Protein AF-A0A9D4E885-F1 (afdb_monomer_lite)

Foldseek 3Di:
DDCVPDPVSVVVVCVVCVVCVVVVVVVVVVVVVVVVVCCVDPVVDLPDDDDPVVDDPPPDDSDDPVPVVVVVVVVVQVVVCVVPVPDRPQVVVQVVLVVVVFPKDKDKDWDDDPPCPPPRDTDIDIDMDTHDDVVSVDVPDDDD

Radius of gyration: 29.97 Å; chains: 1; bounding box: 70×37×79 Å

Secondary structure (DSSP, 8-state):
--TTT-HHHHHHHHHHHHHTHHHHHHHHHHHHHHHHHHTTSTTTS-S----TTSS-TTS--SS---HHHHHHHHHHHHHHHHH-SSS--HHHHHHHHHHTT-EEEEEEEEEPPSSTTSTT--EEEEEEEEE--HHHH-TTS---

Structure (mmCIF, N/CA/C/O backbone):
data_AF-A0A9D4E885-F1
#
_entry.id   AF-A0A9D4E885-F1
#
loop_
_atom_site.group_PDB
_atom_site.id
_atom_site.type_symbol
_atom_site.label_atom_id
_atom_site.label_alt_id
_atom_site.label_comp_id
_atom_site.label_asym_id
_atom_site.label_entity_id
_atom_site.label_seq_id
_atom_site.pdbx_PDB_ins_code
_atom_site.Cartn_x
_atom_site.Cartn_y
_atom_site.Cartn_z
_atom_site.occupancy
_atom_site.B_iso_or_equiv
_atom_site.auth_seq_id
_atom_site.auth_comp_id
_atom_site.auth_asym_id
_atom_site.auth_atom_id
_atom_site.pdbx_PDB_model_num
ATOM 1 N N . MET A 1 1 ? 22.855 8.456 -45.609 1.00 49.62 1 MET A N 1
ATOM 2 C CA . MET A 1 1 ? 23.433 7.135 -45.949 1.00 49.62 1 MET A CA 1
ATOM 3 C C . MET A 1 1 ? 23.927 6.495 -44.665 1.00 49.62 1 MET A C 1
ATOM 5 O O . MET A 1 1 ? 24.791 7.067 -44.014 1.00 49.62 1 MET A O 1
ATOM 9 N N . GLY A 1 2 ? 23.290 5.406 -44.233 1.00 62.31 2 GLY A N 1
ATOM 10 C CA . GLY A 1 2 ? 23.503 4.833 -42.904 1.00 62.31 2 GLY A CA 1
ATOM 11 C C . GLY A 1 2 ? 24.880 4.194 -42.749 1.00 62.31 2 GLY A C 1
ATOM 12 O O . GLY A 1 2 ? 25.395 3.577 -43.680 1.00 62.31 2 GLY A O 1
ATOM 13 N N . ILE A 1 3 ? 25.441 4.292 -41.545 1.00 59.59 3 ILE A N 1
ATOM 14 C CA . ILE A 1 3 ? 26.719 3.685 -41.138 1.00 59.59 3 ILE A CA 1
ATOM 15 C C . ILE A 1 3 ? 26.777 2.160 -41.386 1.00 59.59 3 ILE A C 1
ATOM 17 O O . ILE A 1 3 ? 27.858 1.586 -41.474 1.00 59.59 3 ILE A O 1
ATOM 21 N N . LEU A 1 4 ? 25.613 1.525 -41.572 1.00 60.81 4 LEU A N 1
ATOM 22 C CA . LEU A 1 4 ? 25.438 0.100 -41.865 1.00 60.81 4 LEU A CA 1
ATOM 2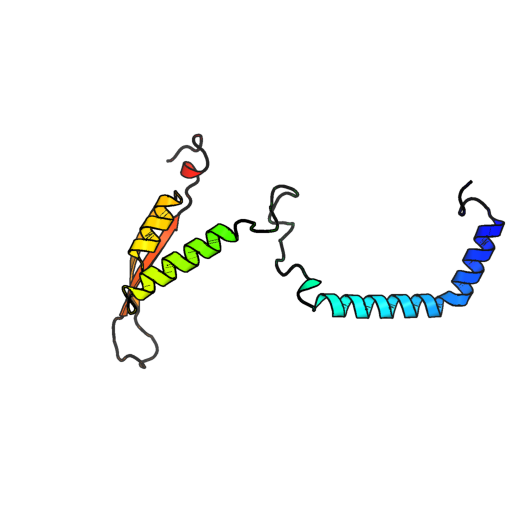3 C C . LEU A 1 4 ? 25.320 -0.240 -43.369 1.00 60.81 4 LEU A C 1
ATOM 25 O O . LEU A 1 4 ? 25.423 -1.412 -43.719 1.00 60.81 4 LEU A O 1
ATOM 29 N N . SER A 1 5 ? 25.141 0.741 -44.267 1.00 73.00 5 SER A N 1
ATOM 30 C CA . SER A 1 5 ? 25.033 0.505 -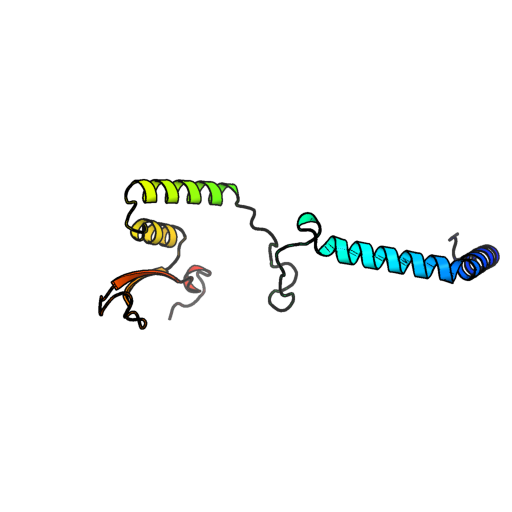45.725 1.00 73.00 5 SER A CA 1
ATOM 31 C C . SER A 1 5 ? 26.381 0.425 -46.448 1.00 73.00 5 SER A C 1
ATOM 33 O O . SER A 1 5 ? 26.426 -0.057 -47.576 1.00 73.00 5 SER A O 1
ATOM 35 N N . ASN A 1 6 ? 27.478 0.893 -45.841 1.00 76.56 6 ASN A N 1
ATOM 36 C CA . ASN A 1 6 ? 28.789 0.934 -46.495 1.00 76.56 6 ASN A CA 1
ATOM 37 C C . ASN A 1 6 ? 29.616 -0.334 -46.193 1.00 76.56 6 ASN A C 1
ATOM 39 O O . ASN A 1 6 ? 29.998 -0.551 -45.038 1.00 76.56 6 ASN A O 1
ATOM 43 N N . PRO A 1 7 ? 29.974 -1.149 -47.206 1.00 74.69 7 PRO A N 1
ATOM 44 C CA . PRO A 1 7 ? 30.640 -2.440 -47.002 1.00 74.69 7 PRO A CA 1
ATOM 45 C C . PRO A 1 7 ? 32.051 -2.305 -46.408 1.00 74.69 7 PRO A C 1
ATOM 47 O O . PRO A 1 7 ? 32.437 -3.110 -45.564 1.00 74.69 7 PRO A O 1
ATOM 50 N N . LYS A 1 8 ? 32.791 -1.248 -46.772 1.00 73.69 8 LYS A N 1
ATOM 51 C CA . LYS A 1 8 ? 34.136 -0.968 -46.235 1.00 73.69 8 LYS A CA 1
ATOM 52 C C . LYS A 1 8 ? 34.098 -0.581 -44.753 1.00 73.69 8 LYS A C 1
ATOM 54 O O . LYS A 1 8 ? 34.865 -1.104 -43.953 1.00 73.69 8 LYS A O 1
ATOM 59 N N . SER A 1 9 ? 33.166 0.292 -44.366 1.00 71.44 9 SER A N 1
ATOM 60 C CA . SER A 1 9 ? 32.973 0.693 -42.965 1.00 71.44 9 SER A CA 1
ATOM 61 C C . SER A 1 9 ? 32.504 -0.479 -42.099 1.00 71.44 9 SER A C 1
ATOM 63 O O . SER A 1 9 ? 32.964 -0.627 -40.970 1.00 71.44 9 SER A O 1
ATOM 65 N N . ARG A 1 10 ? 31.653 -1.361 -42.643 1.00 76.88 10 ARG A N 1
ATOM 66 C CA . ARG A 1 10 ? 31.194 -2.583 -41.970 1.00 76.88 10 ARG A CA 1
ATOM 67 C C . ARG A 1 10 ? 32.339 -3.552 -41.682 1.00 76.88 10 ARG A C 1
ATOM 69 O O . ARG A 1 10 ? 32.421 -4.051 -40.565 1.00 76.88 10 ARG A O 1
ATOM 76 N N . GLN A 1 11 ? 33.219 -3.802 -42.651 1.00 76.81 11 GLN A N 1
ATOM 77 C CA . GLN A 1 11 ? 34.365 -4.700 -42.461 1.00 76.81 11 GLN A CA 1
ATOM 78 C C . GLN A 1 11 ? 35.280 -4.219 -41.330 1.00 76.81 11 GLN A C 1
ATOM 80 O O . GLN A 1 11 ? 35.613 -5.009 -40.456 1.00 76.81 11 GLN A O 1
ATOM 85 N N . LEU A 1 12 ? 35.582 -2.918 -41.270 1.00 77.00 12 LEU A N 1
ATOM 86 C CA . LEU A 1 12 ? 36.407 -2.343 -40.200 1.00 77.00 12 LEU A CA 1
ATOM 87 C C . LEU A 1 12 ? 35.767 -2.476 -38.808 1.00 77.00 12 LEU A C 1
ATOM 89 O O . LEU A 1 12 ? 36.473 -2.699 -37.825 1.00 77.00 12 LEU A O 1
ATOM 93 N N . ILE A 1 13 ? 34.441 -2.335 -38.705 1.00 80.06 13 ILE A N 1
ATOM 94 C CA . ILE A 1 13 ? 33.713 -2.515 -37.439 1.00 80.06 13 ILE A CA 1
ATOM 95 C C . ILE A 1 13 ? 33.715 -3.988 -37.036 1.00 80.06 13 ILE A C 1
ATOM 97 O O . ILE A 1 13 ? 34.037 -4.298 -35.894 1.00 80.06 13 ILE A O 1
ATOM 101 N N . VAL A 1 14 ? 33.401 -4.893 -37.965 1.00 82.00 14 VAL A N 1
ATOM 102 C CA . VAL A 1 14 ? 33.377 -6.340 -37.707 1.00 82.00 14 VAL A CA 1
ATOM 103 C C . VAL A 1 14 ? 34.759 -6.837 -37.296 1.00 82.00 14 VAL A C 1
ATOM 105 O O . VAL A 1 14 ? 34.869 -7.593 -36.339 1.00 82.00 14 VAL A O 1
ATOM 108 N N . GLU A 1 15 ? 35.818 -6.370 -37.951 1.00 81.94 15 GLU A N 1
ATOM 109 C CA . GLU A 1 15 ? 37.187 -6.763 -37.625 1.00 81.94 15 GLU A CA 1
ATOM 110 C C . GLU A 1 15 ? 37.612 -6.250 -36.241 1.00 81.94 15 GLU A C 1
ATOM 112 O O . GLU A 1 15 ? 38.185 -6.999 -35.448 1.00 81.94 15 GLU A O 1
ATOM 117 N N . LYS A 1 16 ? 37.264 -5.001 -35.895 1.00 81.56 16 LYS A N 1
ATOM 118 C CA . LYS A 1 16 ? 37.514 -4.450 -34.553 1.00 81.56 16 LYS A CA 1
ATOM 119 C C . LYS A 1 16 ? 36.703 -5.172 -33.475 1.00 81.56 16 LYS A C 1
ATOM 121 O O . LYS A 1 16 ? 37.271 -5.554 -32.457 1.00 81.56 16 LYS A O 1
ATOM 126 N N . VAL A 1 17 ? 35.409 -5.401 -33.690 1.00 84.38 17 VAL A N 1
ATOM 127 C CA . VAL A 1 17 ? 34.547 -6.125 -32.739 1.00 84.38 17 VAL A CA 1
ATOM 128 C C . VAL A 1 17 ? 35.023 -7.566 -32.571 1.00 84.38 17 VAL A C 1
ATOM 130 O O . VAL A 1 17 ? 35.135 -8.034 -31.445 1.00 84.38 17 VAL A O 1
ATOM 133 N N . SER A 1 18 ? 35.396 -8.245 -33.659 1.00 82.56 18 SER A N 1
ATOM 134 C CA . SER A 1 18 ? 35.938 -9.606 -33.607 1.00 82.56 18 SER A CA 1
ATOM 135 C C . SER A 1 18 ? 37.272 -9.667 -32.863 1.00 82.56 18 SER A C 1
ATOM 137 O O . SER A 1 18 ? 37.515 -10.627 -32.135 1.00 82.56 18 SER A O 1
ATOM 139 N N . ARG A 1 19 ? 38.131 -8.649 -33.006 1.00 86.94 19 ARG A N 1
ATOM 140 C CA . ARG A 1 19 ? 39.419 -8.572 -32.302 1.00 86.94 19 ARG A CA 1
ATOM 141 C C . ARG A 1 19 ? 39.248 -8.390 -30.792 1.00 86.94 19 ARG A C 1
ATOM 143 O O . ARG A 1 19 ? 40.009 -8.968 -30.024 1.00 86.94 19 ARG A O 1
ATOM 150 N N . TYR A 1 20 ? 38.253 -7.611 -30.369 1.00 89.25 20 TYR A N 1
ATOM 151 C CA . TYR A 1 20 ? 37.980 -7.323 -28.955 1.00 89.25 20 TYR A CA 1
ATOM 152 C C . TYR A 1 20 ? 36.824 -8.148 -28.368 1.00 89.25 20 TYR A C 1
ATOM 154 O O . TYR A 1 20 ? 36.404 -7.886 -27.242 1.00 89.25 20 TYR A O 1
ATOM 162 N N . ASN A 1 21 ? 36.337 -9.162 -29.090 1.00 88.75 21 ASN A N 1
ATOM 163 C CA . ASN A 1 21 ? 35.140 -9.930 -28.742 1.00 88.75 21 ASN A CA 1
ATOM 164 C C . ASN A 1 21 ? 35.189 -10.495 -27.316 1.00 88.75 21 ASN A C 1
ATOM 166 O O . ASN A 1 21 ? 34.280 -10.270 -26.527 1.00 88.75 21 ASN A O 1
ATOM 170 N N . ASN A 1 22 ? 36.291 -11.153 -26.947 1.00 87.44 22 ASN A N 1
ATOM 171 C CA . ASN A 1 22 ? 36.421 -11.775 -25.626 1.00 87.44 22 ASN A CA 1
ATOM 172 C C . ASN A 1 22 ? 36.383 -10.742 -24.488 1.00 87.44 22 ASN A C 1
ATOM 174 O O . ASN A 1 22 ? 35.780 -10.990 -23.446 1.00 87.44 22 ASN A O 1
ATOM 178 N N . ILE A 1 23 ? 36.989 -9.569 -24.699 1.00 91.38 23 ILE A N 1
ATOM 179 C CA . ILE A 1 23 ? 36.983 -8.472 -23.722 1.00 91.38 23 ILE A CA 1
ATOM 180 C C . ILE A 1 23 ? 35.578 -7.873 -23.623 1.00 91.38 23 ILE A C 1
ATOM 182 O O . ILE A 1 23 ? 35.102 -7.615 -22.520 1.00 91.38 23 ILE A O 1
ATOM 186 N N . LEU A 1 24 ? 34.894 -7.704 -24.757 1.00 90.38 24 LEU A N 1
ATOM 187 C CA . LEU A 1 24 ? 33.527 -7.192 -24.808 1.00 90.38 24 LEU A CA 1
ATOM 188 C C . LEU A 1 24 ? 32.552 -8.138 -24.090 1.00 90.38 24 LEU A C 1
ATOM 190 O O . LEU A 1 24 ? 31.779 -7.690 -23.249 1.00 90.38 24 LEU A O 1
ATOM 194 N N . CYS A 1 25 ? 32.631 -9.444 -24.359 1.00 89.94 25 CYS A N 1
ATOM 195 C CA . CYS A 1 25 ? 31.817 -10.456 -23.685 1.00 89.94 25 CYS A CA 1
ATOM 196 C C . CYS A 1 25 ? 32.065 -10.470 -22.173 1.00 89.94 25 CYS A C 1
ATOM 198 O O . CYS A 1 25 ? 31.106 -10.467 -21.403 1.00 89.94 25 CYS A O 1
ATOM 200 N N . GLY A 1 26 ? 33.332 -10.434 -21.743 1.00 94.12 26 GLY A N 1
ATOM 201 C CA . GLY A 1 26 ? 33.680 -10.363 -20.323 1.00 94.12 26 GLY A CA 1
ATOM 202 C C . GLY A 1 26 ? 33.144 -9.096 -19.654 1.00 94.12 26 GLY A C 1
ATOM 203 O O . GLY A 1 26 ? 32.543 -9.171 -18.584 1.00 94.12 26 GLY A O 1
ATOM 204 N N . ALA A 1 27 ? 33.281 -7.941 -20.310 1.00 94.44 27 ALA A N 1
ATOM 205 C CA . ALA A 1 27 ? 32.752 -6.675 -19.811 1.00 94.44 27 ALA A CA 1
ATOM 206 C C . ALA A 1 27 ? 31.220 -6.699 -19.699 1.00 94.44 27 ALA A C 1
ATOM 208 O O . ALA A 1 27 ? 30.683 -6.340 -18.654 1.00 94.44 27 ALA A O 1
ATOM 209 N N . CYS A 1 28 ? 30.510 -7.175 -20.727 1.00 94.19 28 CYS A N 1
ATOM 210 C CA . CYS A 1 28 ? 29.053 -7.315 -20.695 1.00 94.19 28 CYS A CA 1
ATOM 211 C C . CYS A 1 28 ? 28.588 -8.267 -19.588 1.00 94.19 28 CYS A C 1
ATOM 213 O O . CYS A 1 28 ? 27.601 -7.975 -18.915 1.00 94.19 28 CYS A O 1
ATOM 215 N N . TYR A 1 29 ? 29.307 -9.370 -19.362 1.00 95.12 29 TYR A N 1
ATOM 216 C CA . TYR A 1 29 ? 28.999 -10.301 -18.280 1.00 95.12 29 TYR A CA 1
ATOM 217 C C . TYR A 1 29 ? 29.156 -9.640 -16.906 1.00 95.12 29 TYR A C 1
ATOM 219 O O . TYR A 1 29 ? 28.239 -9.691 -16.090 1.00 95.12 29 TYR A O 1
ATOM 227 N N . VAL A 1 30 ? 30.279 -8.955 -16.667 1.00 96.50 30 VAL A N 1
ATOM 228 C CA . VAL A 1 30 ? 30.528 -8.248 -15.400 1.00 96.50 30 VAL A CA 1
ATOM 229 C C . VAL A 1 30 ? 29.491 -7.148 -15.168 1.00 96.50 30 VAL A C 1
ATOM 231 O O . VAL A 1 30 ? 28.947 -7.051 -14.071 1.00 96.50 30 VAL A O 1
ATOM 234 N N . VAL A 1 31 ? 29.156 -6.365 -16.197 1.00 96.12 31 VAL A N 1
ATOM 235 C CA . VAL A 1 31 ? 28.095 -5.348 -16.119 1.00 96.12 31 VAL A CA 1
ATOM 236 C C . VAL A 1 31 ? 26.747 -5.988 -15.783 1.00 96.12 31 VAL A C 1
ATOM 238 O O . VAL A 1 31 ? 26.041 -5.481 -14.914 1.00 96.12 31 VAL A O 1
ATOM 241 N N . GLY A 1 32 ? 26.410 -7.121 -16.404 1.00 94.50 32 GLY A N 1
ATOM 242 C CA . GLY A 1 32 ? 25.193 -7.873 -16.100 1.00 94.50 32 GLY A CA 1
ATOM 243 C C . GLY A 1 32 ? 25.142 -8.363 -14.651 1.00 94.50 32 GLY A C 1
ATOM 244 O O . GLY A 1 32 ? 24.122 -8.196 -13.988 1.00 94.50 32 GLY A O 1
ATOM 245 N N . VAL A 1 33 ? 26.249 -8.896 -14.126 1.00 95.25 33 VAL A N 1
ATOM 246 C CA . VAL A 1 33 ? 26.348 -9.344 -12.725 1.00 95.25 33 VAL A CA 1
ATOM 247 C C . VAL A 1 33 ? 26.220 -8.169 -11.752 1.00 95.25 33 VAL A C 1
ATOM 249 O O . VAL A 1 33 ? 25.475 -8.264 -10.777 1.00 95.25 33 VAL A O 1
ATOM 252 N N . ILE A 1 34 ? 26.891 -7.045 -12.024 1.00 94.88 34 ILE A N 1
ATOM 253 C CA . ILE A 1 34 ? 26.780 -5.830 -11.203 1.00 94.88 34 ILE A CA 1
ATOM 254 C C . ILE A 1 34 ? 25.337 -5.320 -11.203 1.00 94.88 34 ILE A C 1
ATOM 256 O O . ILE A 1 34 ? 24.807 -4.984 -10.146 1.00 94.88 34 ILE A O 1
ATOM 260 N N . TRP A 1 35 ? 24.679 -5.301 -12.363 1.00 92.06 35 TRP A N 1
ATOM 261 C CA . TRP A 1 35 ? 23.285 -4.874 -12.472 1.00 92.06 35 TRP A CA 1
ATOM 262 C C . TRP A 1 35 ? 22.332 -5.821 -11.734 1.00 92.06 35 TRP A C 1
ATOM 264 O O . TRP A 1 35 ? 21.423 -5.376 -11.034 1.00 92.06 35 TRP A O 1
ATOM 274 N N . PHE A 1 36 ? 22.578 -7.129 -11.822 1.00 89.88 36 PHE A N 1
ATOM 275 C CA . PHE A 1 36 ? 21.830 -8.138 -11.077 1.00 89.88 36 PHE A CA 1
ATOM 276 C C . PHE A 1 36 ? 21.974 -7.958 -9.560 1.00 89.88 36 PHE A C 1
ATOM 278 O O . PHE A 1 36 ? 20.992 -8.040 -8.827 1.00 89.88 36 PHE A O 1
ATOM 285 N N . MET A 1 37 ? 23.175 -7.635 -9.079 1.00 89.00 37 MET A N 1
ATOM 286 C CA . MET A 1 37 ? 23.386 -7.283 -7.673 1.00 89.00 37 MET A CA 1
ATOM 287 C C . MET A 1 37 ? 22.718 -5.951 -7.301 1.00 89.00 37 MET A C 1
ATOM 289 O O . MET A 1 37 ? 22.159 -5.831 -6.211 1.00 89.00 37 MET A O 1
ATOM 293 N N . ALA A 1 38 ? 22.719 -4.963 -8.199 1.00 88.06 38 ALA A N 1
ATOM 294 C CA . ALA A 1 38 ? 22.068 -3.673 -7.975 1.00 88.06 38 ALA A CA 1
ATOM 295 C C . ALA A 1 38 ? 20.542 -3.799 -7.814 1.00 88.06 38 ALA A C 1
ATOM 297 O O . ALA A 1 38 ? 19.958 -3.057 -7.027 1.00 88.06 38 ALA A O 1
ATOM 298 N N . LEU A 1 39 ? 19.903 -4.780 -8.463 1.00 84.19 39 LEU A N 1
ATOM 299 C CA . LEU A 1 39 ? 18.477 -5.103 -8.286 1.00 84.19 39 LEU A CA 1
ATOM 300 C C . LEU A 1 39 ? 18.110 -5.548 -6.857 1.00 84.19 39 LEU A C 1
ATOM 302 O O . LEU A 1 39 ? 16.943 -5.473 -6.471 1.00 84.19 39 LEU A O 1
ATOM 306 N N . ALA A 1 40 ? 19.072 -5.983 -6.037 1.00 82.56 40 ALA A N 1
ATOM 307 C CA . ALA A 1 40 ? 18.825 -6.245 -4.616 1.00 82.56 40 ALA A CA 1
ATOM 308 C C . ALA A 1 40 ? 18.682 -4.948 -3.793 1.00 82.56 40 ALA A C 1
ATOM 310 O O . ALA A 1 40 ? 18.142 -4.963 -2.682 1.00 82.56 40 ALA A O 1
ATOM 311 N N . TYR A 1 41 ? 19.154 -3.810 -4.313 1.00 82.25 41 TYR A N 1
ATOM 312 C CA . TYR A 1 41 ? 19.075 -2.529 -3.627 1.00 82.25 41 TYR A CA 1
ATOM 313 C C . TYR A 1 41 ? 17.676 -1.917 -3.782 1.00 82.25 41 TYR A C 1
ATOM 315 O O . TYR A 1 41 ? 17.164 -1.717 -4.881 1.00 82.25 41 TYR A O 1
ATOM 323 N N . LYS A 1 42 ? 17.060 -1.578 -2.642 1.00 76.19 42 LYS A N 1
ATOM 324 C CA . LYS A 1 42 ? 15.660 -1.128 -2.533 1.00 76.19 42 LYS A CA 1
ATOM 325 C C . LYS A 1 42 ? 15.218 0.001 -3.485 1.00 76.19 42 LYS A C 1
ATOM 327 O O . LYS A 1 42 ? 14.053 -0.041 -3.858 1.00 76.19 42 LYS A O 1
ATOM 332 N N . PRO A 1 43 ? 16.029 1.015 -3.844 1.00 77.00 43 PRO A N 1
ATOM 333 C CA . PRO A 1 43 ? 15.599 2.048 -4.789 1.00 77.00 43 PRO A CA 1
ATOM 334 C C . PRO A 1 43 ? 15.719 1.641 -6.266 1.00 77.00 43 PRO A C 1
ATOM 336 O O . PRO A 1 43 ? 15.097 2.285 -7.100 1.00 77.00 43 PRO A O 1
ATOM 339 N N . PHE A 1 44 ? 16.474 0.587 -6.601 1.00 75.44 44 PHE A N 1
ATOM 340 C CA . PHE A 1 44 ? 16.547 0.043 -7.968 1.00 75.44 44 PHE A CA 1
ATOM 341 C C . PHE A 1 44 ? 15.540 -1.086 -8.216 1.00 75.44 44 PHE A C 1
ATOM 343 O O . PHE A 1 44 ? 15.492 -1.644 -9.309 1.00 75.44 44 PHE A O 1
ATOM 350 N N . ASN A 1 45 ? 14.726 -1.418 -7.212 1.00 74.19 45 ASN A N 1
ATOM 351 C CA . ASN A 1 45 ? 13.727 -2.470 -7.283 1.00 74.19 45 ASN A CA 1
ATOM 352 C C . ASN A 1 45 ? 12.341 -1.903 -6.957 1.00 74.19 45 ASN A C 1
ATOM 354 O O . ASN A 1 45 ? 12.139 -1.294 -5.903 1.00 74.19 45 ASN A O 1
ATOM 358 N N . ALA A 1 46 ? 11.375 -2.128 -7.846 1.00 66.06 46 ALA A N 1
ATOM 359 C CA . ALA A 1 46 ? 9.974 -1.905 -7.532 1.00 66.06 46 ALA A CA 1
ATOM 360 C C . ALA A 1 46 ? 9.556 -2.964 -6.499 1.00 66.06 46 ALA A C 1
ATOM 362 O O . ALA A 1 46 ? 9.310 -4.117 -6.832 1.00 66.06 46 ALA A O 1
ATOM 363 N N . LYS A 1 47 ? 9.511 -2.579 -5.217 1.00 63.69 47 LYS A N 1
ATOM 364 C CA . LYS A 1 47 ? 9.185 -3.466 -4.078 1.00 63.69 47 LYS A CA 1
ATOM 365 C C . LYS A 1 47 ? 7.870 -4.245 -4.245 1.00 63.69 47 LYS A C 1
ATOM 367 O O . LYS A 1 47 ? 7.640 -5.205 -3.516 1.00 63.69 47 LYS A O 1
ATOM 372 N N . THR A 1 48 ? 6.998 -3.798 -5.142 1.00 62.03 48 THR A N 1
ATOM 373 C CA . THR A 1 48 ? 5.689 -4.368 -5.441 1.00 62.03 48 THR A CA 1
ATOM 374 C C . THR A 1 48 ? 5.744 -5.159 -6.746 1.00 62.03 48 THR A C 1
ATOM 376 O O . THR A 1 48 ? 5.804 -4.599 -7.838 1.00 62.03 48 THR A O 1
ATOM 379 N N . TYR A 1 49 ? 5.705 -6.487 -6.632 1.00 62.78 49 TYR A N 1
ATOM 380 C CA . TYR A 1 49 ? 5.498 -7.370 -7.777 1.00 62.78 49 TYR A CA 1
ATOM 381 C C . TYR A 1 49 ? 4.007 -7.387 -8.140 1.00 62.78 49 TYR A C 1
ATOM 383 O O . TYR A 1 49 ? 3.181 -7.818 -7.333 1.00 62.78 49 TYR A O 1
ATOM 391 N N . PHE A 1 50 ? 3.665 -6.932 -9.347 1.00 58.50 50 PHE A N 1
ATOM 392 C CA . PHE A 1 50 ? 2.335 -7.119 -9.922 1.00 58.50 50 PHE A CA 1
ATOM 393 C C . PHE A 1 50 ? 2.333 -8.377 -10.783 1.00 58.50 50 PHE A C 1
ATOM 395 O O . PHE A 1 50 ? 3.160 -8.528 -11.679 1.00 58.50 50 PHE A O 1
ATOM 402 N N . SER A 1 51 ? 1.383 -9.273 -10.522 1.00 61.50 51 SER A N 1
ATOM 403 C CA . SER A 1 51 ? 1.131 -10.390 -11.425 1.00 61.50 51 SER A CA 1
ATOM 404 C C . SER A 1 51 ? 0.508 -9.845 -12.708 1.00 61.50 51 SER A C 1
ATOM 406 O O . SER A 1 51 ? -0.638 -9.396 -12.705 1.00 61.50 51 SER A O 1
ATOM 408 N N . GLU A 1 52 ? 1.254 -9.901 -13.807 1.00 62.47 52 GLU A N 1
ATOM 409 C CA . GLU A 1 52 ? 0.783 -9.543 -15.153 1.00 62.47 52 GLU A CA 1
ATOM 410 C C . GLU A 1 52 ? -0.424 -10.382 -15.609 1.00 62.47 52 GLU A C 1
ATOM 412 O O . GLU A 1 52 ? -1.202 -9.944 -16.448 1.00 62.47 52 GLU A O 1
ATOM 417 N N . ASN A 1 53 ? -0.629 -11.558 -15.002 1.00 63.56 53 ASN A N 1
ATOM 418 C CA . ASN A 1 53 ? -1.759 -12.448 -15.282 1.00 63.56 53 ASN A CA 1
ATOM 419 C C . ASN A 1 53 ? -3.001 -12.165 -14.423 1.00 63.56 53 ASN A C 1
ATOM 421 O O . ASN A 1 53 ? -4.032 -12.805 -14.619 1.00 63.56 53 ASN A O 1
ATOM 425 N N . ALA A 1 54 ? -2.921 -11.255 -13.450 1.00 61.38 54 ALA A N 1
ATOM 426 C CA . ALA A 1 54 ? -4.061 -10.918 -12.599 1.00 61.38 54 ALA A CA 1
ATOM 427 C C . ALA A 1 54 ? -4.884 -9.739 -13.144 1.00 61.38 54 ALA A C 1
ATOM 429 O O . ALA A 1 54 ? -6.008 -9.528 -12.689 1.00 61.38 54 ALA A O 1
ATOM 430 N N . LEU A 1 55 ? -4.335 -8.940 -14.069 1.00 59.50 55 LEU A N 1
ATOM 431 C CA . LEU A 1 55 ? -4.895 -7.641 -14.442 1.00 59.50 55 LEU A CA 1
ATOM 432 C C . LEU A 1 55 ? -4.679 -7.343 -15.935 1.00 59.50 55 LEU A C 1
ATOM 434 O O . LEU A 1 55 ? -3.612 -7.613 -16.477 1.00 59.50 55 LEU A O 1
ATOM 438 N N . LEU A 1 56 ? -5.681 -6.755 -16.604 1.00 59.88 56 LEU A N 1
ATOM 439 C CA . LEU A 1 56 ? -5.515 -6.271 -17.978 1.00 59.88 56 LEU A CA 1
ATOM 440 C C . LEU A 1 56 ? -4.481 -5.127 -18.002 1.00 59.88 56 LEU A C 1
ATOM 442 O O . LEU A 1 56 ? -4.563 -4.219 -17.164 1.00 59.88 56 LEU A O 1
ATOM 446 N N . PRO A 1 57 ? -3.540 -5.120 -18.963 1.00 56.91 57 PRO A N 1
ATOM 447 C CA . PRO A 1 57 ? -2.564 -4.044 -19.087 1.00 56.91 57 PRO A CA 1
ATOM 448 C C . PRO A 1 57 ? -3.281 -2.697 -19.265 1.00 56.91 57 PRO A C 1
ATOM 450 O O . PRO A 1 57 ? -4.128 -2.548 -20.143 1.00 56.91 57 PRO A O 1
ATOM 453 N N . GLY A 1 58 ? -2.952 -1.724 -18.410 1.00 62.84 58 GLY A N 1
ATOM 454 C CA . GLY A 1 58 ? -3.525 -0.371 -18.431 1.00 62.84 58 GLY A CA 1
ATOM 455 C C . GLY A 1 58 ? -4.707 -0.115 -17.486 1.00 62.84 58 GLY A C 1
ATOM 456 O O . GLY A 1 58 ? -5.173 1.018 -17.428 1.00 62.84 58 GLY A O 1
ATOM 457 N N . VAL A 1 59 ? -5.177 -1.112 -16.724 1.00 66.19 59 VAL A N 1
ATOM 458 C CA . VAL A 1 59 ? -6.298 -0.958 -15.760 1.00 66.19 59 VAL A CA 1
ATOM 459 C C . VAL A 1 59 ? -5.805 -0.809 -14.307 1.00 66.19 59 VAL A C 1
ATOM 461 O O . VAL A 1 59 ? -6.594 -0.768 -13.369 1.00 66.19 59 VAL A O 1
ATOM 464 N N . VAL A 1 60 ? -4.488 -0.736 -14.098 1.00 64.75 60 VAL A N 1
ATOM 465 C CA . VAL A 1 60 ? -3.868 -0.818 -12.768 1.00 64.75 60 VAL A CA 1
ATOM 466 C C . VAL A 1 60 ? -2.956 0.361 -12.535 1.00 64.75 60 VAL A C 1
ATOM 468 O O . VAL A 1 60 ? -2.044 0.618 -13.320 1.00 64.75 60 VAL A O 1
ATOM 471 N N . GLU A 1 61 ? -3.166 1.025 -11.410 1.00 65.94 61 GLU A N 1
ATOM 472 C CA . GLU A 1 61 ? -2.265 2.046 -10.913 1.00 65.94 61 GLU A CA 1
ATOM 473 C C . GLU A 1 61 ? -1.222 1.383 -10.002 1.00 65.94 61 GLU A C 1
ATOM 475 O O . GLU A 1 61 ? -1.555 0.706 -9.029 1.00 65.94 61 GLU A O 1
ATOM 480 N N . SER A 1 62 ? 0.060 1.504 -10.359 1.00 62.34 62 SER A N 1
ATOM 481 C CA . SER A 1 62 ? 1.158 0.790 -9.685 1.00 62.34 62 SER A CA 1
ATOM 482 C C . SER A 1 62 ? 1.539 1.381 -8.325 1.00 62.34 62 SER A C 1
ATOM 484 O O . SER A 1 62 ? 2.330 0.785 -7.590 1.00 62.34 62 SER A O 1
ATOM 486 N N . GLY A 1 63 ? 1.027 2.570 -8.013 1.00 65.75 63 GLY A N 1
ATOM 487 C CA . GLY A 1 63 ? 1.307 3.313 -6.794 1.00 65.75 63 GLY A CA 1
ATOM 488 C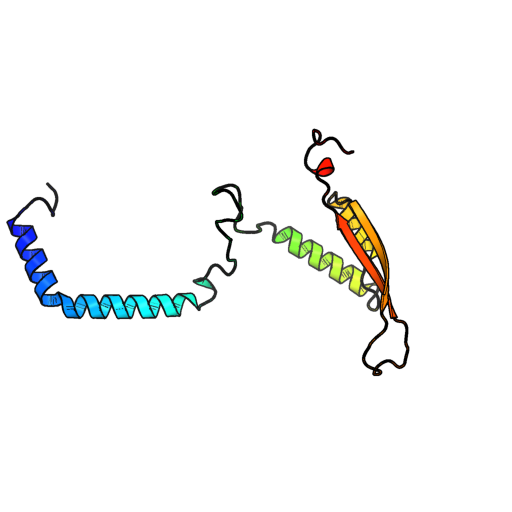 C . GLY A 1 63 ? 0.019 3.800 -6.148 1.00 65.75 63 GLY A C 1
ATOM 489 O O . GLY A 1 63 ? -0.963 4.083 -6.825 1.00 65.75 63 GLY A O 1
ATOM 490 N N . PHE A 1 64 ? 0.035 3.895 -4.824 1.00 68.56 64 PHE A N 1
ATOM 491 C CA . PHE A 1 64 ? -1.022 4.547 -4.069 1.00 68.56 64 PHE A CA 1
ATOM 492 C C . PHE A 1 64 ? -0.584 5.989 -3.808 1.00 68.56 64 PHE A C 1
ATOM 494 O O . PHE A 1 64 ? 0.384 6.206 -3.088 1.00 68.56 64 PHE A O 1
ATOM 501 N N . PHE A 1 65 ? -1.250 6.966 -4.426 1.00 65.00 65 PHE A N 1
ATOM 502 C CA . PHE A 1 65 ? -0.827 8.374 -4.387 1.00 65.00 65 PHE A CA 1
ATOM 503 C C . PHE A 1 65 ? -1.482 9.199 -3.262 1.00 65.00 65 PHE A C 1
ATOM 505 O O . PHE A 1 65 ? -1.200 10.387 -3.121 1.00 65.00 65 PHE A O 1
ATOM 512 N N . PHE A 1 66 ? -2.323 8.586 -2.424 1.00 66.81 66 PHE A N 1
ATOM 513 C CA . PHE A 1 66 ? -3.041 9.263 -1.336 1.00 66.81 66 PHE A CA 1
ATOM 514 C C . PHE A 1 66 ? -2.241 9.297 -0.016 1.00 66.81 66 PHE A C 1
ATOM 516 O O . PHE A 1 66 ? -2.771 9.012 1.057 1.00 66.81 66 PHE A O 1
ATOM 523 N N . ASP A 1 67 ? -0.955 9.658 -0.067 1.00 65.00 67 ASP A N 1
ATOM 524 C CA . ASP A 1 67 ? -0.079 9.719 1.123 1.00 65.00 67 ASP A CA 1
ATOM 525 C C . ASP A 1 67 ? -0.587 10.697 2.206 1.00 65.00 67 ASP A C 1
ATOM 527 O O . ASP A 1 67 ? -0.397 10.474 3.410 1.00 65.00 67 ASP A O 1
ATOM 531 N N . PHE A 1 68 ? -1.258 11.777 1.789 1.00 62.66 68 PHE A N 1
ATOM 532 C CA . PHE A 1 68 ? -1.843 12.765 2.701 1.00 62.66 68 PHE A CA 1
ATOM 533 C C . PHE A 1 68 ? -2.982 12.165 3.536 1.00 62.66 68 PHE A C 1
ATOM 535 O O . PHE A 1 68 ? -2.998 12.331 4.758 1.00 62.66 68 PHE A O 1
ATOM 542 N N . ASP A 1 69 ? -3.867 11.391 2.904 1.00 71.00 69 ASP A N 1
ATOM 543 C CA . ASP A 1 69 ? -4.980 10.731 3.591 1.00 71.00 69 ASP A CA 1
ATOM 544 C C . ASP A 1 69 ? -4.476 9.633 4.534 1.00 71.00 69 ASP A C 1
ATOM 546 O O . ASP A 1 69 ? -4.968 9.482 5.648 1.00 71.00 69 ASP A O 1
ATOM 550 N N . VAL A 1 70 ? -3.419 8.903 4.166 1.00 81.38 70 VAL A N 1
ATOM 551 C CA . VAL A 1 70 ? -2.828 7.898 5.070 1.00 81.38 70 VAL A CA 1
ATOM 552 C C . VAL A 1 70 ? -2.314 8.546 6.357 1.00 81.38 70 VAL A C 1
ATOM 554 O O . VAL A 1 70 ? -2.522 8.023 7.454 1.00 81.38 70 VAL A O 1
ATOM 557 N N . SER A 1 71 ? -1.662 9.702 6.243 1.00 83.44 71 SER A N 1
ATOM 558 C CA . SER A 1 71 ? -1.105 10.419 7.393 1.00 83.44 71 SER A CA 1
ATOM 559 C C . SER A 1 71 ? -2.191 10.965 8.328 1.00 83.44 71 SER A C 1
ATOM 561 O O . SER A 1 71 ? -2.016 10.920 9.554 1.00 83.44 71 SER A O 1
ATOM 563 N N . SER A 1 72 ? -3.319 11.437 7.783 1.00 86.19 72 SER A N 1
ATOM 564 C CA . SER A 1 72 ? -4.466 11.878 8.586 1.00 86.19 72 SER A CA 1
ATOM 565 C C . SER A 1 72 ? -5.107 10.696 9.319 1.00 86.19 72 SER A C 1
ATOM 567 O O . SER A 1 72 ? -5.212 10.748 10.546 1.00 86.19 72 SER A O 1
ATOM 569 N N . TYR A 1 73 ? -5.380 9.576 8.637 1.00 85.94 73 TYR A N 1
ATOM 570 C CA . TYR A 1 73 ? -5.913 8.364 9.275 1.00 85.94 73 TYR A CA 1
ATOM 571 C C . TYR A 1 73 ? -5.000 7.828 10.384 1.00 85.94 73 TYR A C 1
ATOM 573 O O . TYR A 1 73 ? -5.476 7.453 11.457 1.00 85.94 73 TYR A O 1
ATOM 581 N N . ILE A 1 74 ? -3.678 7.820 10.174 1.00 87.31 74 ILE A N 1
ATOM 582 C CA . ILE A 1 74 ? -2.713 7.411 11.207 1.00 87.31 74 ILE A CA 1
ATOM 583 C C . ILE A 1 74 ? -2.807 8.320 12.437 1.00 87.31 74 ILE A C 1
ATOM 585 O O . ILE A 1 74 ? -2.691 7.842 13.569 1.00 87.31 74 ILE A O 1
ATOM 589 N N . THR A 1 75 ? -2.975 9.623 12.225 1.00 89.44 75 THR A N 1
ATOM 590 C CA . THR A 1 75 ? -3.084 10.599 13.313 1.00 89.44 75 THR A CA 1
ATOM 591 C C . THR A 1 75 ? -4.383 10.395 14.088 1.00 89.44 75 THR A C 1
ATOM 593 O O . THR A 1 75 ? -4.328 10.258 15.310 1.00 89.44 75 THR A O 1
ATOM 596 N N . GLU A 1 76 ? -5.513 10.236 13.396 1.00 89.00 76 GLU A N 1
ATOM 597 C CA . GLU A 1 76 ? -6.820 9.956 14.008 1.00 89.00 76 GLU A CA 1
ATOM 598 C C . GLU A 1 76 ? -6.805 8.670 14.852 1.00 89.00 76 GLU A C 1
ATOM 600 O O . GLU A 1 76 ? -7.195 8.684 16.020 1.00 89.00 76 GLU A O 1
ATOM 605 N N . VAL A 1 77 ? -6.269 7.563 14.318 1.00 88.94 77 VAL A N 1
ATOM 606 C CA . VAL A 1 77 ? -6.152 6.294 15.067 1.00 88.94 77 VAL A CA 1
ATOM 607 C C . VAL A 1 77 ? -5.306 6.469 16.324 1.00 88.94 77 VAL A C 1
ATOM 609 O O . VAL A 1 77 ? -5.636 5.933 17.384 1.00 88.94 77 VAL A O 1
ATOM 612 N N . LYS A 1 78 ? -4.196 7.210 16.223 1.00 88.44 78 LYS A N 1
ATOM 613 C CA . LYS A 1 78 ? -3.320 7.474 17.371 1.00 88.44 78 LYS A CA 1
ATOM 614 C C . LYS A 1 78 ? -4.022 8.303 18.441 1.00 88.44 78 LYS A C 1
ATOM 616 O O . LYS A 1 78 ? -3.736 8.104 19.620 1.00 88.44 78 LYS A O 1
ATOM 621 N N . GLU A 1 79 ? -4.892 9.232 18.065 1.00 88.94 79 GLU A N 1
ATOM 622 C CA . GLU A 1 79 ? -5.681 10.018 19.014 1.00 88.94 79 GLU A CA 1
ATOM 623 C C . GLU A 1 79 ? -6.729 9.165 19.729 1.00 88.94 79 GLU A C 1
ATOM 625 O O . GLU A 1 79 ? -6.810 9.219 20.959 1.00 88.94 79 GLU A O 1
ATOM 630 N N . GLU A 1 80 ? -7.447 8.305 19.008 1.00 85.94 80 GLU A N 1
ATOM 631 C CA . GLU A 1 80 ? -8.408 7.383 19.625 1.00 85.94 80 GLU A CA 1
ATOM 632 C C . GLU A 1 80 ? -7.718 6.369 20.551 1.00 85.94 80 GLU A C 1
ATOM 634 O O . GLU A 1 80 ? -8.182 6.117 21.664 1.00 85.94 80 GLU A O 1
ATOM 639 N N . LEU A 1 81 ? -6.538 5.869 20.171 1.00 86.50 81 LEU A N 1
ATOM 640 C CA . LEU A 1 81 ? -5.752 4.969 21.023 1.00 86.50 81 LEU A CA 1
ATOM 641 C C . LEU A 1 81 ? -5.198 5.668 22.280 1.00 86.50 81 LEU A C 1
ATOM 643 O O . LEU A 1 81 ? -4.932 5.023 23.295 1.00 86.50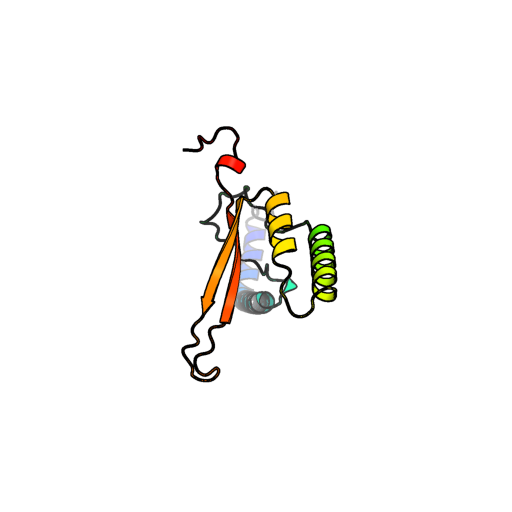 81 LEU A O 1
ATOM 647 N N . LYS A 1 82 ? -5.009 6.995 22.251 1.00 85.38 82 LYS A N 1
ATOM 648 C CA . LYS A 1 82 ? -4.646 7.760 23.457 1.00 85.38 82 LYS A CA 1
ATOM 649 C C . LYS A 1 82 ? -5.817 7.876 24.432 1.00 85.38 82 LYS A C 1
ATOM 651 O O . LYS A 1 82 ? -5.556 7.938 25.634 1.00 85.38 82 LYS A O 1
ATOM 656 N N . ARG A 1 83 ? -7.060 7.918 23.934 1.00 81.81 83 ARG A N 1
ATOM 657 C CA . ARG A 1 83 ? -8.279 7.990 24.759 1.00 81.81 83 ARG A CA 1
ATOM 658 C C . ARG A 1 83 ? -8.531 6.678 25.494 1.00 81.81 83 ARG A C 1
ATOM 660 O O . ARG A 1 83 ? -8.773 6.707 26.697 1.00 81.81 83 ARG A O 1
ATOM 667 N N . ASP A 1 84 ? -8.391 5.547 24.803 1.00 77.31 84 ASP A N 1
ATOM 668 C CA . ASP A 1 84 ? -8.449 4.217 25.412 1.00 77.31 84 ASP A CA 1
ATOM 669 C C . ASP A 1 84 ? -7.216 3.390 25.024 1.00 77.31 84 ASP A C 1
ATOM 671 O O . ASP A 1 84 ? -7.146 2.770 23.967 1.00 77.31 84 ASP A O 1
ATOM 675 N N . LYS A 1 85 ? -6.215 3.373 25.913 1.00 68.62 85 LYS A N 1
ATOM 676 C CA . LYS A 1 85 ? -4.958 2.640 25.688 1.00 68.62 85 LYS A CA 1
ATOM 677 C C . LYS A 1 85 ? -5.114 1.122 25.768 1.00 68.62 85 LYS A C 1
ATOM 679 O O . LYS A 1 85 ? -4.181 0.410 25.399 1.00 68.62 85 LYS A O 1
ATOM 684 N N . ARG A 1 86 ? -6.213 0.620 26.342 1.00 66.94 86 ARG A N 1
ATOM 685 C CA . ARG A 1 86 ? -6.394 -0.817 26.606 1.00 66.94 86 ARG A CA 1
ATOM 686 C C . ARG A 1 86 ? -7.224 -1.494 25.529 1.00 66.94 86 ARG A C 1
ATOM 688 O O . ARG A 1 86 ? -6.989 -2.672 25.264 1.00 66.94 86 ARG A O 1
ATOM 695 N N . ASN A 1 87 ? -8.141 -0.768 24.897 1.00 74.62 87 ASN A N 1
ATOM 696 C CA . ASN A 1 87 ? -8.984 -1.318 23.847 1.00 74.62 87 ASN A CA 1
ATOM 697 C C . ASN A 1 87 ? -8.597 -0.785 22.471 1.00 74.62 87 ASN A C 1
ATOM 699 O O . ASN A 1 87 ? -8.376 0.401 22.261 1.00 74.62 87 ASN A O 1
ATOM 703 N N . VAL A 1 88 ? -8.576 -1.691 21.498 1.00 81.75 88 VAL A N 1
ATOM 704 C CA . VAL A 1 88 ? -8.520 -1.316 20.084 1.00 81.75 88 VAL A CA 1
ATOM 705 C C . VAL A 1 88 ? -9.783 -0.501 19.758 1.00 81.75 88 VAL A C 1
ATOM 707 O O . VAL A 1 88 ? -10.870 -0.932 20.156 1.00 81.75 88 VAL A O 1
ATOM 710 N N . PRO A 1 89 ? -9.691 0.628 19.030 1.00 87.25 89 PRO A N 1
ATOM 711 C CA . PRO A 1 89 ? -10.835 1.493 18.729 1.00 87.25 89 PRO A CA 1
ATOM 712 C C . PRO A 1 89 ? -11.754 0.868 17.660 1.00 87.25 89 PRO A C 1
ATOM 714 O O . PRO A 1 89 ? -11.795 1.281 16.500 1.00 87.25 89 PRO A O 1
ATOM 717 N N . ARG A 1 90 ? -12.498 -0.173 18.054 1.00 88.94 90 ARG A N 1
ATOM 718 C CA . ARG A 1 90 ? -13.380 -0.971 17.180 1.00 88.94 90 ARG A CA 1
ATOM 719 C C . ARG A 1 90 ? -14.555 -0.158 16.642 1.00 88.94 90 ARG A C 1
ATOM 721 O O . ARG A 1 90 ? -14.937 -0.334 15.490 1.00 88.94 90 ARG A O 1
ATOM 728 N N . ASP A 1 91 ? -15.118 0.728 17.461 1.00 89.25 91 ASP A N 1
ATOM 729 C CA . ASP A 1 91 ? -16.256 1.563 17.064 1.00 89.25 91 ASP A CA 1
ATOM 730 C C . ASP A 1 91 ? -15.858 2.629 16.046 1.00 89.25 91 ASP A C 1
ATOM 732 O O . ASP A 1 91 ? -16.561 2.815 15.056 1.00 89.25 91 ASP A O 1
ATOM 736 N N . TRP A 1 92 ? -14.695 3.255 16.237 1.00 90.38 92 TRP A N 1
ATOM 737 C CA . TRP A 1 92 ? -14.112 4.164 15.251 1.00 90.38 92 TRP A CA 1
ATOM 738 C C . TRP A 1 92 ? -13.878 3.443 13.917 1.00 90.38 92 TRP A C 1
ATOM 740 O O . TRP A 1 92 ? -14.310 3.927 12.873 1.00 90.38 92 TRP A O 1
ATOM 750 N N . LEU A 1 93 ? -13.290 2.239 13.953 1.00 90.81 93 LEU A N 1
ATOM 751 C CA . LEU A 1 93 ? -13.035 1.449 12.745 1.00 90.81 93 LEU A CA 1
ATOM 752 C C . LEU A 1 93 ? -14.337 1.081 12.019 1.00 90.81 93 LEU A C 1
ATOM 754 O O . LEU A 1 93 ? -14.414 1.177 10.796 1.00 90.81 93 LEU A O 1
ATOM 758 N N . TYR A 1 94 ? -15.370 0.702 12.775 1.00 92.38 94 TYR A N 1
ATOM 759 C CA . TYR A 1 94 ? -16.689 0.382 12.234 1.00 92.38 94 TYR A CA 1
ATOM 760 C C . TYR A 1 94 ? -17.320 1.572 11.500 1.00 92.38 94 TYR A C 1
ATOM 762 O O . TYR A 1 94 ? -17.860 1.391 10.408 1.00 92.38 94 TYR A O 1
ATOM 770 N N . GLN A 1 95 ? -17.240 2.779 12.074 1.00 91.88 95 GLN A N 1
ATOM 771 C CA . GLN A 1 95 ? -17.778 3.981 11.432 1.00 91.88 95 GLN A CA 1
ATOM 772 C C . GLN A 1 95 ? -16.962 4.376 10.204 1.00 91.88 95 GLN A C 1
ATOM 774 O O . GLN A 1 95 ? -17.549 4.585 9.149 1.00 91.88 95 GLN A O 1
ATOM 779 N N . LYS A 1 96 ? -15.627 4.374 10.285 1.00 91.31 96 LYS A N 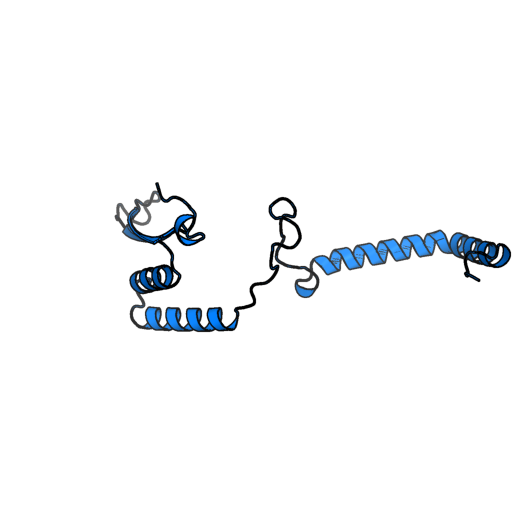1
ATOM 780 C CA . LYS A 1 96 ? -14.771 4.720 9.140 1.00 91.31 96 LYS A CA 1
ATOM 781 C C . LYS A 1 96 ? -14.975 3.800 7.944 1.00 91.31 96 LYS A C 1
ATOM 783 O O . LYS A 1 96 ? -15.071 4.275 6.818 1.00 91.31 96 LYS A O 1
ATOM 788 N N . MET A 1 97 ? -15.092 2.492 8.172 1.00 90.81 97 MET A N 1
ATOM 789 C CA . MET A 1 97 ? -15.388 1.555 7.086 1.00 90.81 97 MET A CA 1
ATOM 790 C C . MET A 1 97 ? -16.783 1.806 6.480 1.00 90.81 97 MET A C 1
ATOM 792 O O . MET A 1 97 ? -16.956 1.673 5.271 1.00 90.81 97 MET A O 1
ATOM 796 N N . ARG A 1 98 ? -17.765 2.217 7.292 1.00 90.50 98 ARG A N 1
ATOM 797 C CA . ARG A 1 98 ? -19.120 2.537 6.821 1.00 90.50 98 ARG A CA 1
ATOM 798 C C . ARG A 1 98 ? -19.166 3.853 6.042 1.00 90.50 98 ARG A C 1
ATOM 800 O O . ARG A 1 98 ? -19.840 3.925 5.021 1.00 90.50 98 ARG A O 1
ATOM 807 N N . GLU A 1 99 ? -18.435 4.869 6.496 1.00 89.88 99 GLU A N 1
ATOM 808 C CA . GLU A 1 99 ? -18.239 6.145 5.791 1.00 89.88 99 GLU A CA 1
ATOM 809 C C . GLU A 1 99 ? -17.540 5.940 4.443 1.00 89.88 99 GLU A C 1
ATOM 811 O O . GLU A 1 99 ? -17.902 6.580 3.461 1.00 89.88 99 GLU A O 1
ATOM 816 N N . ALA A 1 100 ? -16.604 4.988 4.371 1.00 87.38 100 ALA A N 1
ATOM 817 C CA . ALA A 1 100 ? -15.977 4.558 3.122 1.00 87.38 100 ALA A CA 1
ATOM 818 C C . ALA A 1 100 ? -16.931 3.785 2.184 1.00 87.38 100 ALA A C 1
ATOM 820 O O . ALA A 1 100 ? -16.526 3.386 1.094 1.00 87.38 100 ALA A O 1
ATOM 821 N N . GLY A 1 101 ? -18.189 3.566 2.587 1.00 87.00 101 GLY A N 1
ATOM 822 C CA . GLY A 1 101 ? -19.216 2.914 1.777 1.00 87.00 101 GLY A CA 1
ATOM 823 C C . GLY A 1 101 ? -19.196 1.387 1.829 1.00 87.00 101 GLY A C 1
ATOM 824 O O . GLY A 1 101 ? -19.836 0.760 0.991 1.00 87.00 101 GLY A O 1
ATOM 825 N N . LEU A 1 102 ? -18.484 0.775 2.782 1.00 89.44 102 LEU A N 1
ATOM 826 C CA . LEU A 1 102 ? -18.480 -0.680 2.964 1.00 89.44 102 LEU A CA 1
ATOM 827 C C . LEU A 1 102 ? -19.683 -1.138 3.798 1.00 89.44 102 LEU A C 1
ATOM 829 O O . LEU A 1 102 ? -20.116 -0.461 4.735 1.00 89.44 102 LEU A O 1
ATOM 833 N N . GLU A 1 103 ? -20.172 -2.344 3.516 1.00 90.19 103 GLU A N 1
ATOM 834 C CA . GLU A 1 103 ? -21.129 -3.040 4.378 1.00 90.19 103 GLU A CA 1
ATOM 835 C C . GLU A 1 103 ? -20.382 -3.619 5.584 1.00 90.19 103 GLU A C 1
ATOM 837 O O . GLU A 1 103 ? -19.676 -4.623 5.478 1.00 90.19 103 GLU A O 1
ATOM 842 N N . THR A 1 104 ? -20.477 -2.944 6.732 1.00 92.50 104 THR A N 1
ATOM 843 C CA . THR A 1 104 ? -19.686 -3.264 7.925 1.00 92.50 104 THR A CA 1
ATOM 844 C C . THR A 1 104 ? -20.444 -4.091 8.948 1.00 92.50 104 THR A C 1
ATOM 846 O O . THR A 1 104 ? -21.603 -3.828 9.265 1.00 92.50 104 THR A O 1
ATOM 849 N N . TYR A 1 105 ? -19.751 -5.067 9.534 1.00 92.50 105 TYR A N 1
ATOM 850 C CA . TYR A 1 105 ? -20.308 -5.979 10.528 1.00 92.50 105 TYR A CA 1
ATOM 851 C C . TYR A 1 105 ? -19.353 -6.166 11.707 1.00 92.50 105 TYR A C 1
ATOM 853 O O . TYR A 1 105 ? -18.131 -6.040 11.585 1.00 92.50 105 TYR A O 1
ATOM 861 N N . LYS A 1 106 ? -19.927 -6.483 12.873 1.00 93.25 106 LYS A N 1
ATOM 862 C CA . LYS A 1 106 ? -19.190 -6.836 14.092 1.00 93.25 106 LYS A CA 1
ATOM 863 C C . LYS A 1 106 ? -19.442 -8.300 14.419 1.00 93.25 106 LYS A C 1
ATOM 865 O O . LYS A 1 106 ? -20.592 -8.727 14.486 1.00 93.25 106 LYS A O 1
ATOM 870 N N . GLN A 1 107 ? -18.380 -9.054 14.666 1.00 92.94 107 GLN A N 1
ATOM 871 C CA . GLN A 1 107 ? -18.465 -10.460 15.046 1.00 92.94 107 GLN A CA 1
ATOM 872 C C . GLN A 1 107 ? -17.767 -10.679 16.382 1.00 92.94 107 GLN A C 1
ATOM 874 O O . GLN A 1 107 ? -16.550 -10.536 16.490 1.00 92.94 107 GLN A O 1
ATOM 879 N N . ASN A 1 108 ? -18.545 -11.057 17.392 1.00 92.19 108 ASN A N 1
ATOM 880 C CA . ASN A 1 108 ? -18.017 -11.470 18.686 1.00 92.19 108 ASN A CA 1
ATOM 881 C C . ASN A 1 108 ? -17.527 -12.916 18.593 1.00 92.19 108 ASN A C 1
ATOM 883 O O . ASN A 1 108 ? -18.204 -13.772 18.026 1.00 92.19 108 ASN A O 1
ATOM 887 N N . TYR A 1 109 ? -16.359 -13.185 19.159 1.00 89.12 109 TYR A N 1
ATOM 888 C CA . TYR A 1 109 ? -15.781 -14.520 19.222 1.00 89.12 109 TYR A CA 1
ATOM 889 C C . TYR A 1 109 ? -15.092 -14.723 20.570 1.00 89.12 109 TYR A C 1
ATOM 891 O O . TYR A 1 109 ? -14.869 -13.787 21.339 1.00 89.12 109 TYR A O 1
ATOM 899 N N . THR A 1 110 ? -14.755 -15.963 20.889 1.00 87.31 110 THR A N 1
ATOM 900 C CA . THR A 1 110 ? -14.013 -16.291 22.106 1.00 87.31 110 THR A CA 1
ATOM 901 C C . THR A 1 110 ? -12.940 -17.298 21.745 1.00 87.31 110 THR A C 1
ATOM 903 O O . THR A 1 110 ? -13.224 -18.278 21.058 1.00 87.31 110 THR A O 1
ATOM 906 N N . ILE A 1 111 ? -11.695 -17.021 22.134 1.00 83.44 111 ILE A N 1
ATOM 907 C CA . ILE A 1 111 ? -10.563 -17.903 21.833 1.00 83.44 111 ILE A CA 1
ATOM 908 C C . ILE A 1 111 ? -10.279 -18.772 23.050 1.00 83.44 111 ILE A C 1
ATOM 910 O O . ILE A 1 111 ? -10.109 -18.271 24.163 1.00 83.44 111 ILE A O 1
ATOM 914 N N . HIS A 1 112 ? -10.171 -20.073 22.797 1.00 79.81 112 HIS A N 1
ATOM 915 C CA . HIS A 1 112 ? -9.582 -21.032 23.717 1.00 79.81 112 HIS A CA 1
ATOM 916 C C . HIS A 1 112 ? -8.102 -21.191 23.370 1.00 79.81 112 HIS A C 1
ATOM 918 O O . HIS A 1 112 ? -7.767 -21.622 22.266 1.00 79.81 112 HIS A O 1
ATOM 924 N N . TYR A 1 113 ? -7.211 -20.824 24.290 1.00 75.62 113 TYR A N 1
ATOM 925 C CA . TYR A 1 113 ? -5.776 -20.970 24.065 1.00 75.62 113 TYR A CA 1
ATOM 926 C C . TYR A 1 113 ? -5.356 -22.443 24.220 1.00 75.62 113 TYR A C 1
ATOM 928 O O . TYR A 1 113 ? -5.575 -23.022 25.283 1.00 75.62 113 TYR A O 1
ATOM 936 N N . PRO A 1 114 ? -4.736 -23.060 23.192 1.00 68.69 114 PRO A N 1
ATOM 937 C CA . PRO A 1 114 ? -4.360 -24.478 23.224 1.00 68.69 114 PRO A CA 1
ATOM 938 C C . PRO A 1 114 ? -3.124 -24.756 24.094 1.00 68.69 114 PRO A C 1
ATOM 940 O O . PRO A 1 114 ? -2.883 -25.887 24.505 1.00 68.69 114 PRO A O 1
ATOM 943 N N . LEU A 1 115 ? -2.328 -23.727 24.385 1.00 66.12 115 LEU A N 1
ATOM 944 C CA . LEU A 1 115 ? -1.164 -23.808 25.258 1.00 66.12 115 LEU A CA 1
ATOM 945 C C . LEU A 1 115 ? -1.595 -23.297 26.634 1.00 66.12 115 LEU A C 1
ATOM 947 O O . LEU A 1 115 ? -1.929 -22.121 26.751 1.00 66.12 115 LEU A O 1
ATOM 951 N N . HIS A 1 116 ? -1.573 -24.162 27.655 1.00 60.78 116 HIS A N 1
ATOM 952 C CA . HIS A 1 116 ? -1.975 -23.931 29.061 1.00 60.78 116 HIS A CA 1
ATOM 953 C C . HIS A 1 116 ? -1.299 -22.734 29.789 1.00 60.78 116 HIS A C 1
ATOM 955 O O . HIS A 1 116 ? -1.376 -22.625 31.009 1.00 60.78 116 HIS A O 1
ATOM 961 N N . ILE A 1 117 ? -0.645 -21.826 29.064 1.00 65.38 117 ILE A N 1
ATOM 962 C CA . ILE A 1 117 ? -0.035 -20.572 29.523 1.00 65.38 117 ILE A CA 1
ATOM 963 C C . ILE A 1 117 ? -1.084 -19.661 30.185 1.00 65.38 117 ILE A C 1
ATOM 965 O O . ILE A 1 117 ? -0.794 -18.994 31.171 1.00 65.38 117 ILE A O 1
ATOM 969 N N . LEU A 1 118 ? -2.314 -19.672 29.665 1.00 63.59 118 LEU A N 1
ATOM 970 C CA . LEU A 1 118 ? -3.496 -19.041 30.252 1.00 63.59 118 LEU A CA 1
ATOM 971 C C . LEU A 1 118 ? -4.477 -20.160 30.613 1.00 63.59 118 LEU A C 1
ATOM 973 O O . LEU A 1 118 ? -5.314 -20.534 29.797 1.00 63.59 118 LEU A O 1
ATOM 977 N N . GLN A 1 119 ? -4.311 -20.758 31.794 1.00 57.91 119 GLN A N 1
ATOM 978 C CA . GLN A 1 119 ? -5.106 -21.882 32.316 1.00 57.91 119 GLN A CA 1
ATOM 979 C C . GLN A 1 119 ? -6.625 -21.682 32.125 1.00 57.91 119 GLN A C 1
ATOM 981 O O . GLN A 1 119 ? -7.293 -21.084 32.962 1.00 57.91 119 GLN A O 1
ATOM 986 N N . GLY A 1 120 ? -7.185 -22.175 31.014 1.00 62.56 120 GLY A N 1
ATOM 987 C CA . GLY A 1 120 ? -8.628 -22.167 30.749 1.00 62.56 120 GLY A CA 1
ATOM 988 C C . GLY A 1 120 ? -9.279 -20.785 30.605 1.00 62.56 120 GLY A C 1
ATOM 989 O O . GLY A 1 120 ? -10.506 -20.696 30.635 1.00 62.56 120 GLY A O 1
ATOM 990 N N . GLN A 1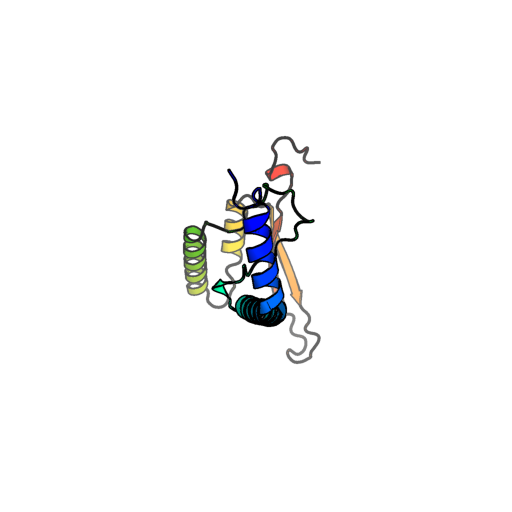 121 ? -8.505 -19.705 30.454 1.00 65.56 121 GLN A N 1
ATOM 991 C CA . GLN A 1 121 ? -9.073 -18.360 30.396 1.00 65.56 121 GLN A CA 1
ATOM 992 C C . GLN A 1 121 ? -9.684 -18.098 29.009 1.00 65.56 121 GLN A C 1
ATOM 994 O O . GLN A 1 121 ? -8.979 -18.000 28.005 1.00 65.56 121 GLN A O 1
ATOM 999 N N . LEU A 1 122 ? -11.015 -18.001 28.964 1.00 71.69 122 LEU A N 1
ATOM 1000 C CA . LEU A 1 122 ? -11.787 -17.580 27.794 1.00 71.69 122 LEU A CA 1
ATOM 1001 C C . LEU A 1 122 ? -11.495 -16.102 27.524 1.00 71.69 122 LEU A C 1
ATOM 1003 O O . LEU A 1 122 ? -11.908 -15.242 28.304 1.00 71.69 122 LEU A O 1
ATOM 1007 N N . VAL A 1 123 ? -10.785 -15.796 26.438 1.00 80.00 123 VAL A N 1
ATOM 1008 C CA . VAL A 1 123 ? -10.527 -14.403 26.045 1.00 80.00 123 VAL A CA 1
ATOM 1009 C C . VAL A 1 123 ? -11.595 -13.972 25.037 1.00 80.00 123 VAL A C 1
ATOM 1011 O O . VAL A 1 123 ? -11.592 -14.475 23.906 1.00 80.00 123 VAL A O 1
ATOM 1014 N N . PRO A 1 124 ? -12.529 -13.075 25.415 1.00 83.62 124 PRO A N 1
ATOM 1015 C CA . PRO A 1 124 ? -13.511 -12.545 24.482 1.00 83.62 124 PRO A CA 1
ATOM 1016 C C . PRO A 1 124 ? -12.840 -11.565 23.514 1.00 83.62 124 PRO A C 1
ATOM 1018 O O . PRO A 1 124 ? -12.081 -10.677 23.908 1.00 83.62 124 PRO A O 1
ATOM 1021 N N . GLY A 1 125 ? -13.147 -11.715 22.232 1.00 85.69 125 GLY A N 1
ATOM 1022 C CA . GLY A 1 125 ? -12.698 -10.842 21.158 1.00 85.69 125 GLY A CA 1
ATOM 1023 C C . GLY A 1 125 ? -13.870 -10.369 20.307 1.00 85.69 125 GLY A C 1
ATOM 1024 O O . GLY A 1 125 ? -14.960 -10.941 20.328 1.00 85.69 125 GLY A O 1
ATOM 1025 N N . GLN A 1 126 ? -13.651 -9.296 19.558 1.00 89.12 126 GLN A N 1
ATOM 1026 C CA . GLN A 1 126 ? -14.618 -8.806 18.585 1.00 89.12 126 GLN A CA 1
ATOM 1027 C C . GLN A 1 126 ? -13.869 -8.349 17.343 1.00 89.12 126 GLN A C 1
ATOM 1029 O O . GLN A 1 126 ? -13.005 -7.475 17.426 1.00 89.12 126 GLN A O 1
ATOM 1034 N N . ASN A 1 127 ? -14.220 -8.947 16.211 1.00 90.88 127 ASN A N 1
ATOM 1035 C CA . ASN A 1 127 ? -13.735 -8.562 14.898 1.00 90.88 127 ASN A CA 1
ATOM 1036 C C . ASN A 1 127 ? -14.687 -7.537 14.287 1.00 90.88 127 ASN A C 1
ATOM 1038 O O . ASN A 1 127 ? -15.903 -7.607 14.480 1.00 90.88 127 ASN A O 1
ATOM 1042 N N . VAL A 1 128 ? -14.120 -6.612 13.522 1.00 92.38 128 VAL A N 1
ATOM 1043 C CA . VAL A 1 128 ? -14.854 -5.689 12.658 1.00 92.38 128 VAL A CA 1
ATOM 1044 C C . VAL A 1 128 ? -14.374 -5.951 11.241 1.00 92.38 128 VAL A C 1
ATOM 1046 O O . VAL A 1 128 ? -13.166 -5.946 11.001 1.00 92.38 128 VAL A O 1
ATOM 1049 N N . TYR A 1 129 ? -15.297 -6.214 10.324 1.00 92.50 129 TYR A N 1
ATOM 1050 C CA . TYR A 1 129 ? -14.979 -6.425 8.914 1.00 92.50 129 TYR A CA 1
ATOM 1051 C C . TYR A 1 129 ? -15.967 -5.670 8.028 1.00 92.50 129 TYR A C 1
ATOM 1053 O O . TYR A 1 129 ? -17.114 -5.444 8.416 1.00 92.50 129 TYR A O 1
ATOM 1061 N N . GLY A 1 130 ? -15.499 -5.264 6.849 1.00 91.31 130 GLY A N 1
ATOM 1062 C CA . GLY A 1 130 ? -16.295 -4.597 5.824 1.00 91.31 130 GLY A CA 1
ATOM 1063 C C . GLY A 1 130 ? -16.318 -5.428 4.549 1.00 91.31 130 GLY A C 1
ATOM 1064 O O . GLY A 1 130 ? -15.278 -5.933 4.127 1.00 91.31 130 GLY A O 1
ATOM 1065 N N . ILE A 1 131 ? -17.497 -5.577 3.954 1.00 89.81 131 ILE A N 1
ATOM 1066 C CA . ILE A 1 131 ? -17.698 -6.257 2.676 1.00 89.81 131 ILE A CA 1
ATOM 1067 C C . ILE A 1 131 ? -17.918 -5.195 1.600 1.00 89.81 131 ILE A C 1
ATOM 1069 O O . ILE A 1 131 ? -18.736 -4.288 1.756 1.00 89.81 131 ILE A O 1
ATOM 1073 N N . LEU A 1 132 ? -17.176 -5.316 0.498 1.00 86.50 132 LEU A N 1
ATOM 1074 C CA . LEU A 1 132 ? -17.432 -4.548 -0.713 1.00 86.50 132 LEU A CA 1
ATOM 1075 C C . LEU A 1 132 ? -18.347 -5.370 -1.623 1.00 86.50 132 LEU A C 1
ATOM 1077 O O . LEU A 1 132 ? -17.891 -6.245 -2.360 1.00 86.50 132 LEU A O 1
ATOM 1081 N N . SER A 1 133 ? -19.646 -5.102 -1.545 1.00 76.75 133 SER A N 1
ATOM 1082 C CA . SER A 1 133 ? -20.650 -5.800 -2.345 1.00 76.75 133 SER A CA 1
ATOM 1083 C C . SER A 1 133 ? -20.725 -5.219 -3.769 1.00 76.75 133 SER A C 1
ATOM 1085 O O . SER A 1 133 ? -20.689 -3.998 -3.932 1.00 76.75 133 SER A O 1
ATOM 1087 N N . PRO A 1 134 ? -20.899 -6.040 -4.827 1.00 63.31 134 PRO A N 1
ATOM 1088 C CA . PRO A 1 134 ? -21.030 -5.561 -6.214 1.00 63.31 134 PRO A CA 1
ATOM 1089 C C . PRO A 1 134 ? -22.157 -4.532 -6.418 1.00 63.31 134 PRO A C 1
ATOM 1091 O O . PRO A 1 134 ? -22.060 -3.666 -7.285 1.00 63.31 134 PRO A O 1
ATOM 1094 N N . CYS A 1 135 ? -23.198 -4.611 -5.582 1.00 60.03 135 CYS A N 1
ATOM 1095 C CA . CYS A 1 135 ? -24.323 -3.672 -5.498 1.00 60.03 135 CYS A CA 1
ATOM 1096 C C . CYS A 1 135 ? -23.856 -2.224 -5.227 1.00 60.03 135 CYS A C 1
ATOM 1098 O O . CYS A 1 135 ? -24.396 -1.280 -5.796 1.00 60.03 135 CYS A O 1
ATOM 1100 N N . LEU A 1 136 ? -22.804 -2.045 -4.420 1.00 59.25 136 LEU A N 1
ATOM 1101 C CA . LEU A 1 136 ? -22.239 -0.732 -4.086 1.00 59.25 136 LEU A CA 1
ATOM 1102 C C . LEU A 1 136 ? -21.377 -0.151 -5.217 1.00 59.25 136 LEU A C 1
ATOM 1104 O O . LEU A 1 136 ? -21.218 1.062 -5.313 1.00 59.25 136 LEU A O 1
ATOM 1108 N N . VAL A 1 137 ? -20.828 -1.009 -6.083 1.00 59.72 137 VAL A N 1
ATOM 1109 C CA . VAL A 1 137 ? -19.882 -0.618 -7.142 1.00 59.72 137 VAL A CA 1
ATOM 1110 C C . VAL A 1 137 ? -20.593 -0.295 -8.463 1.00 59.72 137 VAL A C 1
ATOM 1112 O O . VAL A 1 137 ? -20.062 0.444 -9.291 1.00 59.72 137 VAL A O 1
ATOM 1115 N N . SER A 1 138 ? -21.812 -0.803 -8.679 1.00 50.16 138 SER A N 1
ATOM 1116 C CA . SER A 1 138 ? -22.598 -0.494 -9.875 1.00 50.16 138 SER A CA 1
ATOM 1117 C C . SER A 1 138 ? -24.092 -0.365 -9.566 1.00 50.16 138 SER A C 1
ATOM 1119 O O . SER A 1 138 ? -24.712 -1.362 -9.197 1.00 50.16 138 SER A O 1
ATOM 1121 N N . PRO A 1 139 ? -24.735 0.786 -9.856 1.00 56.03 139 PRO A N 1
ATOM 1122 C CA . PRO A 1 139 ? -26.187 0.943 -9.708 1.00 56.03 139 PRO A CA 1
ATOM 1123 C C . PRO A 1 139 ? -27.007 0.062 -10.675 1.00 56.03 139 PRO A C 1
ATOM 1125 O O . PRO A 1 139 ? -28.234 0.099 -10.656 1.00 56.03 139 PRO A O 1
ATOM 1128 N N . ARG A 1 140 ? -26.349 -0.718 -11.549 1.00 51.75 140 ARG A N 1
ATOM 1129 C CA . ARG A 1 140 ? -26.976 -1.689 -12.462 1.00 51.75 140 ARG A CA 1
ATOM 1130 C C . ARG A 1 140 ? -26.821 -3.148 -12.024 1.00 51.75 140 ARG A C 1
ATOM 1132 O O . ARG A 1 140 ? -27.387 -4.022 -12.681 1.00 51.75 140 ARG A O 1
ATOM 1139 N N . ALA A 1 141 ? -26.070 -3.440 -10.962 1.00 54.94 141 ALA A N 1
ATOM 1140 C CA . ALA A 1 141 ? -25.980 -4.797 -10.438 1.00 54.94 141 ALA A CA 1
ATOM 1141 C C . ALA A 1 141 ? -27.289 -5.130 -9.708 1.00 54.94 141 ALA A C 1
ATOM 1143 O O . ALA A 1 141 ? -27.660 -4.456 -8.752 1.00 54.94 141 ALA A O 1
ATOM 1144 N N . LYS A 1 142 ? -28.026 -6.147 -10.175 1.00 47.06 142 LYS A N 1
ATOM 1145 C CA . LYS A 1 142 ? -29.211 -6.636 -9.461 1.00 47.06 142 LYS A CA 1
ATOM 1146 C C . LYS A 1 142 ? -28.753 -7.231 -8.132 1.00 47.06 142 LYS A C 1
ATOM 1148 O O . LYS A 1 142 ? -28.060 -8.244 -8.125 1.00 47.06 142 LYS A O 1
ATOM 1153 N N . CYS A 1 143 ? -29.133 -6.587 -7.039 1.00 50.72 143 CYS A N 1
ATOM 1154 C CA . CYS A 1 143 ? -28.951 -7.101 -5.691 1.00 50.72 143 CYS A CA 1
ATOM 1155 C C . CYS A 1 143 ? -30.065 -8.149 -5.501 1.00 50.72 143 CYS A C 1
ATOM 1157 O O . CYS A 1 143 ? -31.245 -7.797 -5.543 1.00 50.72 143 CYS A O 1
ATOM 1159 N N . VAL A 1 144 ? -29.691 -9.433 -5.482 1.00 48.38 144 VAL A N 1
ATOM 1160 C CA . VAL A 1 144 ? -30.596 -10.574 -5.235 1.00 48.38 144 VAL A CA 1
ATOM 1161 C C . VAL A 1 144 ? -30.564 -10.901 -3.755 1.00 48.38 144 VAL A C 1
ATOM 1163 O O . VAL A 1 144 ? -29.437 -10.935 -3.213 1.00 48.38 144 VAL A O 1
#

Sequence (144 aa):
MGILSNPKSRQLIVEKVSRYNNILCGACYVVGVIWFMALAYKPFNAKTYFSENALLPGVVESGFFFDFDVSSYITEVKEELKRDKRNVPRDWLYQKMREAGLETYKQNYTIHYPLHILQGQLVPGQNVYGILSPCLVSPRAKCV

Organism: Dreissena polymorpha (NCBI:txid45954)

InterPro domains:
  IPR007246 GPI transamidase component Gaa1 [PTHR13304] (1-132)

pLDDT: mean 77.68, std 13.24, range [47.06, 96.5]